Protein AF-A0A8T4ZPP5-F1 (afdb_monomer_lite)

Structure (mmCIF, N/CA/C/O backbone):
data_AF-A0A8T4ZPP5-F1
#
_entry.id   AF-A0A8T4ZPP5-F1
#
loop_
_atom_site.group_PDB
_atom_site.id
_atom_site.type_symbol
_atom_site.label_atom_id
_atom_site.label_alt_id
_atom_site.label_comp_id
_atom_site.label_asym_id
_atom_site.label_entity_id
_atom_site.label_seq_id
_atom_site.pdbx_PDB_ins_code
_atom_site.Cartn_x
_atom_site.Cartn_y
_atom_site.Cartn_z
_atom_site.occupancy
_atom_site.B_iso_or_equiv
_atom_site.auth_seq_id
_atom_site.auth_comp_id
_atom_site.auth_asym_id
_atom_site.auth_atom_id
_atom_site.pdbx_PDB_model_num
ATOM 1 N N . MET A 1 1 ? 1.463 12.285 -52.386 1.00 60.75 1 MET A N 1
ATOM 2 C CA . MET A 1 1 ? 2.230 11.199 -51.752 1.00 60.75 1 MET A CA 1
ATOM 3 C C . MET A 1 1 ? 2.130 9.980 -52.634 1.00 60.75 1 MET A C 1
ATOM 5 O O . MET A 1 1 ? 1.019 9.540 -52.922 1.00 60.75 1 MET A O 1
ATOM 9 N N . SER A 1 2 ? 3.273 9.521 -53.119 1.00 82.44 2 SER A N 1
ATOM 10 C CA . SER A 1 2 ? 3.405 8.300 -53.909 1.00 82.44 2 SER A CA 1
ATOM 11 C C . SER A 1 2 ? 3.177 7.072 -53.023 1.00 82.44 2 SER A C 1
ATOM 13 O O . SER A 1 2 ? 3.396 7.121 -51.813 1.00 82.44 2 SER A O 1
ATOM 15 N N . ASP A 1 3 ? 2.730 5.959 -53.600 1.00 86.12 3 ASP A N 1
ATOM 16 C CA . ASP A 1 3 ? 2.476 4.740 -52.819 1.00 86.12 3 ASP A CA 1
ATOM 17 C C . ASP A 1 3 ? 3.761 4.156 -52.202 1.00 86.12 3 ASP A C 1
ATOM 19 O O . ASP A 1 3 ? 3.705 3.499 -51.166 1.00 86.12 3 ASP A O 1
ATOM 23 N N . SER A 1 4 ? 4.926 4.505 -52.760 1.00 83.94 4 SER A N 1
ATOM 24 C CA . SER A 1 4 ? 6.247 4.210 -52.190 1.00 83.94 4 SER A CA 1
ATOM 25 C C . SER A 1 4 ? 6.485 4.921 -50.849 1.00 83.94 4 SER A C 1
ATOM 27 O O . SER A 1 4 ? 6.936 4.308 -49.886 1.00 83.94 4 SER A O 1
ATOM 29 N N . GLU A 1 5 ? 6.108 6.199 -50.734 1.00 85.38 5 GLU A N 1
ATOM 30 C CA . GLU A 1 5 ? 6.239 6.953 -49.477 1.00 85.38 5 GLU A CA 1
ATOM 31 C C . GLU A 1 5 ? 5.318 6.397 -48.383 1.00 85.38 5 GLU A C 1
ATOM 33 O O . GLU A 1 5 ? 5.709 6.335 -47.218 1.00 85.38 5 GLU A O 1
ATOM 38 N N . LYS A 1 6 ? 4.111 5.948 -48.756 1.00 86.81 6 LYS A N 1
ATOM 39 C CA . LYS A 1 6 ? 3.172 5.308 -47.822 1.00 86.81 6 LYS A CA 1
ATOM 40 C C . LYS A 1 6 ? 3.687 3.950 -47.344 1.00 86.81 6 LYS A C 1
ATOM 42 O O . LYS A 1 6 ? 3.596 3.671 -46.154 1.00 86.81 6 LYS A O 1
ATOM 47 N N . MET A 1 7 ? 4.241 3.138 -48.247 1.00 85.50 7 MET A N 1
ATOM 48 C CA . MET A 1 7 ? 4.887 1.865 -47.901 1.00 85.50 7 MET A CA 1
ATOM 49 C C . MET A 1 7 ? 6.039 2.076 -46.915 1.00 85.50 7 MET A C 1
ATOM 51 O O . MET A 1 7 ? 6.038 1.486 -45.840 1.00 85.50 7 MET A O 1
ATOM 55 N N . ASN A 1 8 ? 6.944 3.013 -47.208 1.00 88.00 8 ASN A N 1
ATOM 56 C CA . ASN A 1 8 ? 8.076 3.313 -46.328 1.00 88.00 8 ASN A CA 1
ATOM 57 C C . ASN A 1 8 ? 7.634 3.811 -44.940 1.00 88.00 8 ASN A C 1
ATOM 59 O O . ASN A 1 8 ? 8.246 3.465 -43.929 1.00 88.00 8 ASN A O 1
ATOM 63 N N . ALA A 1 9 ? 6.565 4.612 -44.868 1.00 91.50 9 ALA A N 1
ATOM 64 C CA . ALA A 1 9 ? 6.006 5.063 -43.595 1.00 91.50 9 ALA A CA 1
ATOM 65 C C . ALA A 1 9 ? 5.400 3.905 -42.782 1.00 91.50 9 ALA A C 1
ATOM 67 O O . ALA A 1 9 ? 5.569 3.859 -41.564 1.00 91.50 9 ALA A O 1
ATOM 68 N N . LEU A 1 10 ? 4.728 2.956 -43.441 1.00 92.75 10 LEU A N 1
ATOM 69 C CA . LEU A 1 10 ? 4.193 1.758 -42.790 1.00 92.75 10 LEU A CA 1
ATOM 70 C C . LEU A 1 10 ? 5.312 0.844 -42.281 1.00 92.75 10 LEU A C 1
ATOM 72 O O . LEU A 1 10 ? 5.244 0.406 -41.135 1.00 92.75 10 LEU A O 1
ATOM 76 N N . ASP A 1 11 ? 6.364 0.626 -43.069 1.00 94.44 11 ASP A N 1
ATOM 77 C CA . ASP A 1 11 ? 7.523 -0.175 -42.653 1.00 94.44 11 ASP A CA 1
ATOM 78 C C . ASP A 1 11 ? 8.238 0.438 -41.443 1.00 94.44 11 ASP A C 1
ATOM 80 O O . ASP A 1 11 ? 8.632 -0.272 -40.514 1.00 94.44 11 ASP A O 1
ATOM 84 N N . PHE A 1 12 ? 8.350 1.769 -41.403 1.00 94.69 12 PHE A N 1
ATOM 85 C CA . PHE A 1 12 ? 8.878 2.472 -40.237 1.00 94.69 12 PHE A CA 1
ATOM 86 C C . PHE A 1 12 ? 8.014 2.237 -38.991 1.00 94.69 12 PHE A C 1
ATOM 88 O O . PHE A 1 12 ? 8.539 1.870 -37.939 1.00 94.69 12 PHE A O 1
ATOM 95 N N . VAL A 1 13 ? 6.691 2.386 -39.106 1.00 95.00 13 VAL A N 1
ATOM 96 C CA . VAL A 1 13 ? 5.763 2.158 -37.985 1.00 95.00 13 VAL A CA 1
ATOM 97 C C . VAL A 1 13 ? 5.823 0.710 -37.500 1.00 95.00 13 VAL A C 1
ATOM 99 O O . VAL A 1 13 ? 5.891 0.474 -36.295 1.00 95.00 13 VAL A O 1
ATOM 102 N N . ILE A 1 14 ? 5.856 -0.263 -38.413 1.00 95.69 14 ILE A N 1
ATOM 103 C CA . ILE A 1 14 ? 5.965 -1.687 -38.071 1.00 95.69 14 ILE A CA 1
ATOM 104 C C . ILE A 1 14 ? 7.263 -1.964 -37.308 1.00 95.69 14 ILE A C 1
ATOM 106 O O . ILE A 1 14 ? 7.248 -2.706 -36.325 1.00 95.69 14 ILE A O 1
ATOM 110 N N . ASN A 1 15 ? 8.378 -1.359 -37.721 1.00 96.31 15 ASN A N 1
ATOM 111 C CA . ASN A 1 15 ? 9.658 -1.530 -37.037 1.00 96.31 15 ASN A CA 1
ATOM 112 C C . ASN A 1 15 ? 9.644 -0.935 -35.625 1.00 96.31 15 ASN A C 1
ATOM 114 O O . ASN A 1 15 ? 10.068 -1.611 -34.689 1.00 96.31 15 ASN A O 1
ATOM 118 N N . VAL A 1 16 ? 9.092 0.270 -35.451 1.00 96.94 16 VAL A N 1
ATOM 119 C CA . VAL A 1 16 ? 8.958 0.901 -34.125 1.00 96.94 16 VAL A CA 1
ATOM 120 C C . VAL A 1 16 ? 8.067 0.064 -33.206 1.00 96.94 16 VAL A C 1
ATOM 122 O O . VAL A 1 16 ? 8.430 -0.199 -32.062 1.00 96.94 16 VAL A O 1
ATOM 125 N N . LEU A 1 17 ? 6.920 -0.408 -33.705 1.00 97.06 17 LEU A N 1
ATOM 126 C CA . LEU A 1 17 ? 6.007 -1.240 -32.918 1.00 97.06 17 LEU A CA 1
ATOM 127 C C . LEU A 1 17 ? 6.647 -2.571 -32.513 1.00 97.06 17 LEU A C 1
ATOM 129 O O . LEU A 1 17 ? 6.523 -2.977 -31.360 1.00 97.06 17 LEU A O 1
ATOM 133 N N . ARG A 1 18 ? 7.392 -3.212 -33.420 1.00 95.62 18 ARG A N 1
ATOM 134 C CA . ARG A 1 18 ? 8.125 -4.452 -33.130 1.00 95.62 18 ARG A CA 1
ATOM 135 C C . ARG A 1 18 ? 9.222 -4.247 -32.084 1.00 95.62 18 ARG A C 1
ATOM 137 O O . ARG A 1 18 ? 9.498 -5.143 -31.291 1.00 95.62 18 ARG A O 1
ATOM 144 N N . GLU A 1 19 ? 9.885 -3.096 -32.088 1.00 97.06 19 GLU A N 1
ATOM 145 C CA . GLU A 1 19 ? 10.882 -2.765 -31.068 1.00 97.06 19 GLU A CA 1
ATOM 146 C C . GLU A 1 19 ? 10.233 -2.503 -29.704 1.00 97.06 19 GLU A C 1
ATOM 148 O O . GLU A 1 19 ? 10.730 -2.977 -28.683 1.00 97.06 19 GLU A O 1
ATOM 153 N N . HIS A 1 20 ? 9.080 -1.832 -29.677 1.00 97.00 20 HIS A N 1
ATOM 154 C CA . HIS A 1 20 ? 8.311 -1.644 -28.447 1.00 97.00 20 HIS A CA 1
ATOM 155 C C . HIS A 1 20 ? 7.809 -2.971 -27.865 1.00 97.00 20 HIS A C 1
ATOM 157 O O . HIS A 1 20 ? 7.926 -3.166 -26.659 1.00 97.00 20 HIS A O 1
ATOM 163 N N . GLU A 1 21 ? 7.309 -3.885 -28.700 1.00 96.50 21 GLU A N 1
ATOM 164 C CA . GLU A 1 21 ? 6.890 -5.233 -28.287 1.00 96.50 21 GLU A CA 1
ATOM 165 C C . GLU A 1 21 ? 8.036 -5.976 -27.588 1.00 96.50 21 GLU A C 1
ATOM 167 O O . GLU A 1 21 ? 7.900 -6.381 -26.437 1.00 96.50 21 GLU A O 1
ATOM 172 N N . LYS A 1 22 ? 9.221 -6.011 -28.211 1.00 96.12 22 LYS A N 1
ATOM 173 C CA . LYS A 1 22 ? 10.420 -6.617 -27.607 1.00 96.12 22 LYS A CA 1
ATOM 174 C C . LYS A 1 22 ? 10.811 -5.967 -26.283 1.00 96.12 22 LYS A C 1
ATOM 176 O O . LYS A 1 22 ? 11.206 -6.656 -25.346 1.00 96.12 22 LYS A O 1
ATOM 181 N N . ASN A 1 23 ? 10.743 -4.640 -26.202 1.00 96.12 23 ASN A N 1
ATOM 182 C CA . ASN A 1 23 ? 11.091 -3.924 -24.977 1.00 96.12 23 ASN A CA 1
ATOM 183 C C . ASN A 1 23 ? 10.109 -4.241 -23.844 1.00 96.12 23 ASN A C 1
ATOM 185 O O . ASN A 1 23 ? 10.535 -4.382 -22.697 1.00 96.12 23 ASN A O 1
ATOM 189 N N . LEU A 1 24 ? 8.819 -4.377 -24.155 1.00 96.75 24 LEU A N 1
ATOM 190 C CA . LEU A 1 24 ? 7.807 -4.789 -23.187 1.00 96.75 24 LEU A CA 1
ATOM 191 C C . LEU A 1 24 ? 8.036 -6.227 -22.719 1.00 96.75 24 LEU A C 1
ATOM 193 O O . LEU A 1 24 ? 8.030 -6.446 -21.511 1.00 96.75 24 LEU A O 1
ATOM 197 N N . ASP A 1 25 ? 8.338 -7.161 -23.622 1.00 95.50 25 ASP A N 1
ATOM 198 C CA . ASP A 1 25 ? 8.664 -8.547 -23.253 1.00 95.50 25 ASP A CA 1
ATOM 199 C C . ASP A 1 25 ? 9.855 -8.608 -22.287 1.00 95.50 25 ASP A C 1
ATOM 201 O O . ASP A 1 25 ? 9.797 -9.270 -21.252 1.00 95.50 25 ASP A O 1
ATOM 205 N N . ILE A 1 26 ? 10.916 -7.838 -22.560 1.00 96.56 26 ILE A N 1
ATOM 206 C CA . ILE A 1 26 ? 12.090 -7.755 -21.676 1.00 96.56 26 ILE A CA 1
ATOM 207 C C . ILE A 1 26 ? 11.712 -7.210 -20.292 1.00 96.56 26 ILE A C 1
ATOM 209 O O . ILE A 1 26 ? 12.224 -7.687 -19.277 1.00 96.56 26 ILE A O 1
ATOM 213 N N . LEU A 1 27 ? 10.860 -6.184 -20.230 1.00 94.06 27 LEU A N 1
ATOM 214 C CA . LEU A 1 27 ? 10.410 -5.616 -18.957 1.00 94.06 27 LEU A CA 1
ATOM 215 C C . LEU A 1 27 ? 9.538 -6.601 -18.176 1.00 94.06 27 LEU A C 1
ATOM 217 O O . LEU A 1 27 ? 9.706 -6.705 -16.962 1.00 94.06 27 LEU A O 1
ATOM 221 N N . ILE A 1 28 ? 8.658 -7.335 -18.860 1.00 96.50 28 ILE A N 1
ATOM 222 C CA . ILE A 1 28 ? 7.821 -8.376 -18.257 1.00 96.50 28 ILE A CA 1
ATOM 223 C C . ILE A 1 28 ? 8.707 -9.464 -17.652 1.00 96.50 28 ILE A C 1
ATOM 225 O O . ILE A 1 28 ? 8.579 -9.733 -16.461 1.00 96.50 28 ILE A O 1
ATOM 229 N N . SER A 1 29 ? 9.673 -10.003 -18.402 1.00 93.50 29 SER A N 1
ATOM 230 C CA . SER A 1 29 ? 10.573 -11.042 -17.878 1.00 93.50 29 SER A CA 1
ATOM 231 C C . SER A 1 29 ? 11.375 -10.575 -16.660 1.00 93.50 29 SER A C 1
ATOM 233 O O . SER A 1 29 ? 11.530 -11.324 -15.701 1.00 93.50 29 SER A O 1
ATOM 235 N N . LYS A 1 30 ? 11.844 -9.319 -16.646 1.00 94.31 30 LYS A N 1
ATOM 236 C CA . LYS A 1 30 ? 12.541 -8.748 -15.477 1.00 94.31 30 LYS A CA 1
ATOM 237 C C . LYS A 1 30 ? 11.629 -8.606 -14.261 1.00 94.31 30 LYS A C 1
ATOM 239 O O . LYS A 1 30 ? 12.077 -8.785 -13.133 1.00 94.31 30 LYS A O 1
ATOM 244 N N . LEU A 1 31 ? 10.365 -8.244 -14.470 1.00 88.69 31 LEU A N 1
ATOM 245 C CA . LEU A 1 31 ? 9.393 -8.168 -13.382 1.00 88.69 31 LEU A CA 1
ATOM 246 C C . LEU A 1 31 ? 9.064 -9.560 -12.842 1.00 88.69 31 LEU A C 1
ATOM 248 O O . LEU A 1 31 ? 9.017 -9.724 -11.628 1.00 88.69 31 LEU A O 1
ATOM 252 N N . GLU A 1 32 ? 8.890 -10.555 -13.713 1.00 90.94 32 GLU A N 1
ATOM 253 C CA . GLU A 1 32 ? 8.680 -11.952 -13.314 1.00 90.94 32 GLU A CA 1
ATOM 254 C C . GLU A 1 32 ? 9.860 -12.495 -12.497 1.00 90.94 32 GLU A C 1
ATOM 256 O O . GLU A 1 32 ? 9.645 -13.129 -11.464 1.00 90.94 32 GLU A O 1
ATOM 261 N N . GLU A 1 33 ? 11.096 -12.180 -12.897 1.00 91.75 33 GLU A N 1
ATOM 262 C CA . GLU A 1 33 ? 12.315 -12.524 -12.154 1.00 91.75 33 GLU A CA 1
ATOM 263 C C . GLU A 1 33 ? 12.293 -11.922 -10.740 1.00 91.75 33 GLU A C 1
ATOM 265 O O . GLU A 1 33 ? 12.361 -12.661 -9.757 1.00 91.75 33 GLU A O 1
ATOM 270 N N . ILE A 1 34 ? 12.061 -10.611 -10.609 1.00 87.44 34 ILE A N 1
ATOM 271 C CA . ILE A 1 34 ? 11.981 -9.936 -9.300 1.00 87.44 34 ILE A CA 1
ATOM 272 C C . ILE A 1 34 ? 10.844 -10.511 -8.439 1.00 87.44 34 ILE A C 1
ATOM 274 O O . ILE A 1 34 ? 11.013 -10.732 -7.238 1.00 87.44 34 ILE A O 1
ATOM 278 N N . VAL A 1 35 ? 9.679 -10.775 -9.037 1.00 86.31 35 VAL A N 1
ATOM 279 C CA . VAL A 1 35 ? 8.535 -11.376 -8.335 1.00 86.31 35 VAL A CA 1
ATOM 280 C C . VAL A 1 35 ? 8.858 -12.792 -7.857 1.00 86.31 35 VAL A C 1
ATOM 282 O O . VAL A 1 35 ? 8.391 -13.183 -6.790 1.00 86.31 35 VAL A O 1
ATOM 285 N N . SER A 1 36 ? 9.680 -13.546 -8.587 1.00 82.94 36 SER A N 1
ATOM 286 C CA . SER A 1 36 ? 10.114 -14.887 -8.179 1.00 82.94 36 SER A CA 1
ATOM 287 C C . SER A 1 36 ? 11.132 -14.881 -7.029 1.00 82.94 36 SER A C 1
ATOM 289 O O . SER A 1 36 ? 11.159 -15.823 -6.235 1.00 82.94 36 SER A O 1
ATOM 291 N N . GLU A 1 37 ? 11.915 -13.807 -6.886 1.00 83.62 37 GLU A N 1
ATOM 292 C CA . GLU A 1 37 ? 12.903 -13.640 -5.810 1.00 83.62 37 GLU A CA 1
ATOM 293 C C . GLU A 1 37 ? 12.284 -13.132 -4.495 1.00 83.62 37 GLU A C 1
ATOM 295 O O . GLU A 1 37 ? 12.747 -13.483 -3.404 1.00 83.62 37 GLU A O 1
ATOM 300 N N . LEU A 1 38 ? 11.194 -12.357 -4.567 1.00 75.62 38 LEU A N 1
ATOM 301 C CA . LEU A 1 38 ? 10.493 -11.808 -3.395 1.00 75.62 38 LEU A CA 1
ATOM 302 C C . LEU A 1 38 ? 10.086 -12.865 -2.339 1.00 75.62 38 LEU A C 1
ATOM 304 O O . LEU A 1 38 ? 10.337 -12.635 -1.153 1.00 75.62 38 LEU A O 1
ATOM 308 N N . PRO A 1 39 ? 9.506 -14.030 -2.697 1.00 74.81 39 PRO A N 1
ATOM 309 C CA . PRO A 1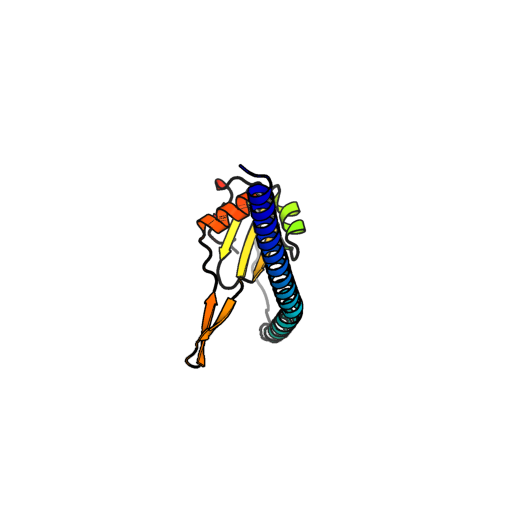 39 ? 9.140 -15.070 -1.735 1.00 74.81 39 PRO A CA 1
ATOM 310 C C . PRO A 1 39 ? 10.316 -15.607 -0.914 1.00 74.81 39 PRO A C 1
ATOM 312 O O . PRO A 1 39 ? 10.120 -16.002 0.236 1.00 74.81 39 PRO A O 1
ATOM 315 N N . VAL A 1 40 ? 11.525 -15.636 -1.484 1.00 72.00 40 VAL A N 1
ATOM 316 C CA . VAL A 1 40 ? 12.731 -16.113 -0.790 1.00 72.00 40 VAL A CA 1
ATOM 317 C C . VAL A 1 40 ? 13.152 -15.096 0.267 1.00 72.00 40 VAL A C 1
ATOM 319 O O . VAL A 1 40 ? 13.308 -15.454 1.434 1.00 72.00 40 VAL A O 1
ATOM 322 N N . ALA A 1 41 ? 13.203 -13.815 -0.104 1.00 67.00 41 ALA A N 1
ATOM 323 C CA . ALA A 1 41 ? 13.521 -12.730 0.822 1.00 67.00 41 ALA A CA 1
ATOM 324 C C . ALA A 1 41 ? 12.491 -12.602 1.965 1.00 67.00 41 ALA A C 1
ATOM 326 O O . ALA A 1 41 ? 12.856 -12.355 3.114 1.00 67.00 41 ALA A O 1
ATOM 327 N N . ILE A 1 42 ? 11.199 -12.820 1.684 1.00 70.31 42 ILE A N 1
ATOM 328 C CA . ILE A 1 42 ? 10.138 -12.800 2.708 1.00 70.31 42 ILE A CA 1
ATOM 329 C C . ILE A 1 42 ? 10.331 -13.927 3.739 1.00 70.31 42 ILE A C 1
ATOM 331 O O . ILE A 1 42 ? 10.143 -13.696 4.937 1.00 70.31 42 ILE A O 1
ATOM 335 N N . ARG A 1 43 ? 10.734 -15.132 3.305 1.00 66.38 43 ARG A N 1
ATOM 336 C CA . ARG A 1 43 ? 10.992 -16.267 4.211 1.00 66.38 43 ARG A CA 1
ATOM 337 C C . ARG A 1 43 ? 12.145 -15.975 5.167 1.00 66.38 43 ARG A C 1
ATOM 339 O O . ARG A 1 43 ? 11.973 -16.138 6.374 1.00 66.38 43 ARG A O 1
ATOM 346 N N . GLU A 1 44 ? 13.253 -15.446 4.660 1.00 67.31 44 GLU A N 1
ATOM 347 C CA . GLU A 1 44 ? 14.413 -15.080 5.486 1.00 67.31 44 GLU A CA 1
ATOM 348 C C . GLU A 1 44 ? 14.060 -14.036 6.563 1.00 67.31 44 GLU A C 1
ATOM 350 O O . GLU A 1 44 ? 14.490 -14.144 7.713 1.00 67.31 44 GLU A O 1
ATOM 355 N N . ILE A 1 45 ? 13.204 -13.060 6.237 1.00 64.94 45 ILE A N 1
ATOM 356 C CA . ILE A 1 45 ? 12.732 -12.046 7.197 1.00 64.94 45 ILE A CA 1
ATOM 357 C C . ILE A 1 45 ? 11.804 -12.665 8.258 1.00 64.94 45 ILE A C 1
ATOM 359 O O . ILE A 1 45 ? 11.856 -12.279 9.431 1.00 64.94 45 ILE A O 1
ATOM 363 N N . SER A 1 46 ? 10.962 -13.634 7.879 1.00 62.22 46 SER A N 1
ATOM 364 C CA . SER A 1 46 ? 10.044 -14.303 8.812 1.00 62.22 46 SER A CA 1
ATOM 365 C C . SER A 1 46 ? 10.774 -15.126 9.883 1.00 62.22 46 SER A C 1
ATOM 367 O O . SER A 1 46 ? 10.403 -15.061 11.056 1.00 62.22 46 SER A O 1
ATOM 369 N N . GLU A 1 47 ? 11.872 -15.793 9.522 1.00 64.44 47 GLU A N 1
ATOM 370 C CA . GLU A 1 47 ? 12.684 -16.604 10.443 1.00 64.44 47 GLU A CA 1
ATOM 371 C C . GLU A 1 47 ? 13.460 -15.750 11.466 1.00 64.44 47 GLU A C 1
ATOM 373 O O . GLU A 1 47 ? 13.680 -16.167 12.606 1.00 64.44 47 GLU A O 1
ATOM 378 N N . ILE A 1 48 ? 13.834 -14.516 11.107 1.00 61.03 48 ILE A N 1
ATOM 379 C CA . ILE A 1 48 ? 14.470 -13.557 12.031 1.00 61.03 48 ILE A CA 1
ATOM 380 C C . ILE A 1 48 ? 13.467 -13.058 13.090 1.00 61.03 48 ILE A C 1
ATOM 382 O O . ILE A 1 48 ? 13.835 -12.812 14.245 1.00 61.03 48 ILE A O 1
ATOM 386 N N . ARG A 1 49 ? 12.182 -12.945 12.729 1.00 57.19 49 ARG A N 1
ATOM 387 C CA . ARG A 1 49 ? 11.114 -12.425 13.601 1.00 57.19 49 ARG A CA 1
ATOM 388 C C . ARG A 1 49 ? 10.699 -13.396 14.714 1.00 57.19 49 ARG A C 1
ATOM 390 O O . ARG A 1 49 ? 10.176 -12.947 15.733 1.00 57.19 49 ARG A O 1
ATOM 397 N N . GLU A 1 50 ? 10.933 -14.700 14.565 1.00 55.19 50 GLU A N 1
ATOM 398 C CA . GLU A 1 50 ? 10.650 -15.673 15.635 1.00 55.19 50 GLU A CA 1
ATOM 399 C C . GLU A 1 50 ? 11.726 -15.686 16.728 1.00 55.19 50 GLU A C 1
ATOM 401 O O . GLU A 1 50 ? 11.399 -15.822 17.906 1.00 55.19 50 GLU A O 1
ATOM 406 N N . LYS A 1 51 ? 12.993 -15.421 16.382 1.00 56.16 51 LYS A N 1
ATOM 407 C CA . LYS A 1 51 ? 14.115 -15.413 17.344 1.00 56.16 51 LYS A CA 1
ATOM 408 C C . LYS A 1 51 ? 14.102 -14.240 18.333 1.00 56.16 51 LYS A C 1
ATOM 410 O O . LYS A 1 51 ? 14.851 -14.256 19.300 1.00 56.16 51 LYS A O 1
ATOM 415 N N . SER A 1 52 ? 13.264 -13.227 18.112 1.00 52.69 52 SER A N 1
ATOM 416 C CA . SER A 1 52 ? 13.181 -12.013 18.943 1.00 52.69 52 SER A CA 1
ATOM 417 C C . SER A 1 52 ? 12.004 -12.006 19.938 1.00 52.69 52 SER A C 1
ATOM 419 O O . SER A 1 52 ? 11.775 -10.997 20.599 1.00 52.69 52 SER A O 1
ATOM 421 N N . LYS A 1 53 ? 11.261 -13.117 20.085 1.00 49.78 53 LYS A N 1
ATOM 422 C CA . LYS A 1 53 ? 10.101 -13.226 21.000 1.00 49.78 53 LYS A CA 1
ATOM 423 C C . LYS A 1 53 ? 10.365 -13.924 22.347 1.00 49.78 53 LYS A C 1
ATOM 425 O O . LYS A 1 53 ? 9.439 -14.000 23.150 1.00 49.78 53 LYS A O 1
ATOM 430 N N . GLU A 1 54 ? 11.570 -14.424 22.628 1.00 45.56 54 GLU A N 1
ATOM 431 C CA . GLU A 1 54 ? 11.815 -15.258 23.824 1.00 45.56 54 GLU A CA 1
ATOM 432 C C . GLU A 1 54 ? 12.216 -14.516 25.120 1.00 45.56 54 GLU A C 1
ATOM 434 O O . GLU A 1 54 ? 12.277 -15.161 26.164 1.00 45.56 54 GLU A O 1
ATOM 439 N N . GLU A 1 55 ? 12.399 -13.188 25.136 1.00 43.22 55 GLU A N 1
ATOM 440 C CA . GLU A 1 55 ? 12.872 -12.475 26.348 1.00 43.22 55 GLU A CA 1
ATOM 441 C C . GLU A 1 55 ? 11.806 -11.778 27.219 1.00 43.22 55 GLU A C 1
ATOM 443 O O . GLU A 1 55 ? 12.158 -11.182 28.233 1.00 43.22 55 GLU A O 1
ATOM 448 N N . GLU A 1 56 ? 10.502 -11.901 26.946 1.00 42.50 56 GLU A N 1
ATOM 449 C CA . GLU A 1 56 ? 9.473 -11.336 27.842 1.00 42.50 56 GLU A CA 1
ATOM 450 C C . GLU A 1 56 ? 8.554 -12.421 28.423 1.00 42.50 56 GLU A C 1
ATOM 452 O O . GLU A 1 56 ? 7.395 -12.589 28.040 1.00 42.50 56 GLU A O 1
ATOM 457 N N . LYS A 1 57 ? 9.083 -13.198 29.381 1.00 36.62 57 LYS A N 1
ATOM 458 C CA . LYS A 1 57 ? 8.290 -14.146 30.178 1.00 36.62 57 LYS A CA 1
ATOM 459 C C . LYS A 1 57 ? 8.502 -13.978 31.692 1.00 36.62 57 LYS A C 1
ATOM 461 O O . LYS A 1 57 ? 9.384 -14.600 32.271 1.00 36.62 57 LYS A O 1
ATOM 466 N N . ALA A 1 58 ? 7.529 -13.268 32.290 1.00 43.00 58 ALA A N 1
ATOM 467 C CA . ALA A 1 58 ? 6.964 -13.398 33.655 1.00 43.00 58 ALA A CA 1
ATOM 468 C C . ALA A 1 58 ? 7.755 -12.802 34.856 1.00 43.00 58 ALA A C 1
ATOM 470 O O . ALA A 1 58 ? 8.946 -12.552 34.703 1.00 43.00 58 ALA A O 1
ATOM 471 N N . PRO A 1 59 ? 7.166 -12.631 36.080 1.00 45.06 59 PRO A N 1
ATOM 472 C CA . PRO A 1 59 ? 5.766 -12.819 36.538 1.00 45.06 59 PRO A CA 1
ATOM 473 C C . PRO A 1 59 ? 5.176 -11.684 37.444 1.00 45.06 59 PRO A C 1
ATOM 475 O O . PRO A 1 59 ? 5.890 -10.851 37.992 1.00 45.06 59 PRO A O 1
ATOM 478 N N . ALA A 1 60 ? 3.854 -11.713 37.681 1.00 43.50 60 ALA A N 1
ATOM 479 C CA . ALA A 1 60 ? 3.169 -11.038 38.809 1.00 43.50 60 ALA A CA 1
ATOM 480 C C . ALA A 1 60 ? 3.135 -11.939 40.072 1.00 43.50 60 ALA A C 1
ATOM 482 O O . ALA A 1 60 ? 3.214 -13.161 39.917 1.00 43.50 60 ALA A O 1
ATOM 483 N N . PRO A 1 61 ? 3.007 -11.390 41.308 1.00 45.25 61 PRO A N 1
ATOM 484 C CA . PRO A 1 61 ? 1.735 -11.518 42.072 1.00 45.25 61 PRO A CA 1
ATOM 485 C C . PRO A 1 61 ? 1.417 -10.316 43.025 1.00 45.25 61 PRO A C 1
ATOM 487 O O . PRO A 1 61 ? 2.310 -9.792 43.676 1.00 45.25 61 PRO A O 1
ATOM 490 N N . ALA A 1 62 ? 0.192 -9.753 43.038 1.00 44.66 62 ALA A N 1
ATOM 491 C CA . ALA A 1 62 ? -0.977 -10.026 43.924 1.00 44.66 62 ALA A CA 1
ATOM 492 C C . ALA A 1 62 ? -1.109 -9.029 45.138 1.00 44.66 62 ALA A C 1
ATOM 494 O O . ALA A 1 62 ? -0.269 -8.145 45.254 1.00 44.66 62 ALA A O 1
ATOM 495 N N . PRO A 1 63 ? -2.180 -9.036 45.976 1.00 59.25 63 PRO A N 1
ATOM 496 C CA . PRO A 1 63 ? -3.328 -8.106 45.884 1.00 59.25 63 PRO A CA 1
ATOM 497 C C . PRO A 1 63 ? -3.689 -7.359 47.200 1.00 59.25 63 PRO A C 1
ATOM 499 O O . PRO A 1 63 ? -3.366 -7.844 48.276 1.00 59.25 63 PRO A O 1
ATOM 502 N N . ALA A 1 64 ? -4.430 -6.237 47.133 1.00 35.72 64 ALA A N 1
ATOM 503 C CA . ALA A 1 64 ? -5.413 -5.775 48.144 1.00 35.72 64 ALA A CA 1
ATOM 504 C C . ALA A 1 64 ? -5.886 -4.332 47.867 1.00 35.72 64 ALA A C 1
ATOM 506 O O . ALA A 1 64 ? -5.079 -3.412 47.916 1.00 35.72 64 ALA A O 1
ATOM 507 N N . ALA A 1 65 ? -7.190 -4.127 47.665 1.00 32.72 65 ALA A N 1
ATOM 508 C CA . ALA A 1 65 ? -7.986 -3.137 48.401 1.00 32.72 65 ALA A CA 1
ATOM 509 C C . ALA A 1 65 ? -9.443 -3.159 47.920 1.00 32.72 65 ALA A C 1
ATOM 511 O O . ALA A 1 65 ? -9.754 -3.282 46.741 1.00 32.72 65 ALA A O 1
ATOM 512 N N . MET A 1 66 ? -10.310 -3.071 48.912 1.00 41.41 66 MET A N 1
ATOM 513 C CA . MET A 1 66 ? -11.753 -3.208 48.919 1.00 41.41 66 MET A CA 1
ATOM 514 C C . MET A 1 66 ? -12.378 -1.796 48.936 1.00 41.41 66 MET A C 1
ATOM 516 O O . MET A 1 66 ? -11.774 -0.888 49.504 1.00 41.41 66 MET A O 1
ATOM 520 N N . ILE A 1 67 ? -13.625 -1.691 48.446 1.00 38.19 67 ILE A N 1
ATOM 521 C CA . ILE A 1 67 ? -14.731 -0.805 48.895 1.00 38.19 67 ILE A CA 1
ATOM 522 C C . ILE A 1 67 ? -15.300 0.231 47.880 1.00 38.19 67 ILE A C 1
ATOM 524 O O . ILE A 1 67 ? -14.629 1.163 47.452 1.00 38.19 67 ILE A O 1
ATOM 528 N N . CYS A 1 68 ? -16.629 0.086 47.709 1.00 32.88 68 CYS A N 1
ATOM 529 C CA . CYS A 1 68 ? -17.727 1.028 47.407 1.00 32.88 68 CYS A CA 1
ATOM 530 C C . CYS A 1 68 ? -18.179 1.330 45.965 1.00 32.88 68 CYS A C 1
ATOM 532 O O . CYS A 1 68 ? -17.540 2.037 45.196 1.00 32.88 68 CYS A O 1
ATOM 534 N N . GLU A 1 69 ? -19.415 0.886 45.703 1.00 41.91 69 GLU A N 1
ATOM 535 C CA . GLU A 1 69 ? -20.288 1.205 44.576 1.00 41.91 69 GLU A CA 1
ATOM 536 C C . GLU A 1 69 ? -20.774 2.664 44.606 1.00 41.91 69 GLU A C 1
ATOM 538 O O . GLU A 1 69 ? -21.196 3.174 45.645 1.00 41.91 69 GLU A O 1
ATOM 543 N N . SER A 1 70 ? -20.860 3.305 43.436 1.00 40.47 70 SER A N 1
ATOM 544 C CA . SER A 1 70 ? -22.051 4.084 43.063 1.00 40.47 70 SER A CA 1
ATOM 545 C C . SER A 1 70 ? -22.079 4.445 41.568 1.00 40.47 70 SER A C 1
ATOM 547 O O . SER A 1 70 ? -21.207 5.125 41.050 1.00 40.47 70 SER A O 1
ATOM 549 N N . LYS A 1 71 ? -23.178 4.034 40.917 1.00 36.69 71 LYS A N 1
ATOM 550 C CA . LYS A 1 71 ? -23.800 4.600 39.701 1.00 36.69 71 LYS A CA 1
ATOM 551 C C . LYS A 1 71 ? -22.950 4.694 38.421 1.00 36.69 71 LYS A C 1
ATOM 553 O O . LYS A 1 71 ? -22.336 5.708 38.122 1.00 36.69 71 LYS A O 1
ATOM 558 N N . GLY A 1 72 ? -23.170 3.705 37.549 1.00 40.38 72 GLY A N 1
ATOM 559 C CA . GLY A 1 72 ? -23.118 3.894 36.097 1.00 40.38 72 GLY A CA 1
ATOM 560 C C . GLY A 1 72 ? -21.726 3.863 35.478 1.00 40.38 72 GLY A C 1
ATOM 561 O O . GLY A 1 72 ? -21.438 4.676 34.603 1.00 40.38 72 GLY A O 1
ATOM 562 N N . GLU A 1 73 ? -20.876 2.921 35.883 1.00 39.31 73 GLU A N 1
ATOM 563 C CA . GLU A 1 73 ? -19.630 2.646 35.171 1.00 39.31 73 GLU A CA 1
ATOM 564 C C . GLU A 1 73 ? -19.949 2.103 33.776 1.00 39.31 73 GLU A C 1
ATOM 566 O O . GLU A 1 73 ? -20.313 0.940 33.581 1.00 39.31 73 GLU A O 1
ATOM 571 N N . ARG A 1 74 ? -19.794 2.961 32.763 1.00 50.84 74 ARG A N 1
ATOM 572 C CA . ARG A 1 74 ? -19.496 2.485 31.417 1.00 50.84 74 ARG A CA 1
ATOM 573 C C . ARG A 1 74 ? -18.161 1.762 31.529 1.00 50.84 74 ARG A C 1
ATOM 575 O O . ARG A 1 74 ? -17.120 2.405 31.471 1.00 50.84 74 ARG A O 1
ATOM 582 N N . ILE A 1 75 ? -18.193 0.444 31.706 1.00 47.19 75 ILE A N 1
ATOM 583 C CA . ILE A 1 75 ? -17.027 -0.403 31.470 1.00 47.19 75 ILE A CA 1
ATOM 584 C C . ILE A 1 75 ? -16.696 -0.194 29.991 1.00 47.19 75 ILE A C 1
ATOM 586 O O . ILE A 1 75 ? -17.301 -0.816 29.114 1.00 47.19 75 ILE A O 1
ATOM 590 N N . SER A 1 76 ? -15.815 0.760 29.690 1.00 58.75 76 SER A N 1
ATOM 591 C CA . SER A 1 76 ? -15.265 0.931 28.355 1.00 58.75 76 SER A CA 1
ATOM 592 C C . SER A 1 76 ? -14.436 -0.316 28.104 1.00 58.75 76 SER A C 1
ATOM 594 O O . SER A 1 76 ? -13.294 -0.413 28.550 1.00 58.75 76 SER A O 1
ATOM 596 N N . LYS A 1 77 ? -15.061 -1.329 27.491 1.00 72.12 77 LYS A N 1
ATOM 597 C CA . LYS A 1 77 ? -14.371 -2.543 27.056 1.00 72.12 77 LYS A CA 1
ATOM 598 C C . LYS A 1 77 ? -13.110 -2.108 2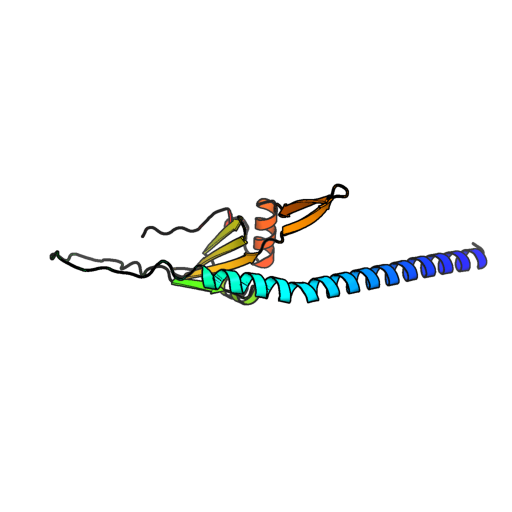6.321 1.00 72.12 77 LYS A C 1
ATOM 600 O O . LYS A 1 77 ? -13.196 -1.257 25.442 1.00 72.12 77 LYS A O 1
ATOM 605 N N . ALA A 1 78 ? -11.971 -2.694 26.679 1.00 80.25 78 ALA A N 1
ATOM 606 C CA . ALA A 1 78 ? -10.720 -2.425 25.987 1.00 80.25 78 ALA A CA 1
ATOM 607 C C . ALA A 1 78 ? -10.911 -2.604 24.467 1.00 80.25 78 ALA A C 1
ATOM 609 O O . ALA A 1 78 ? -11.677 -3.486 24.050 1.00 80.25 78 ALA A O 1
ATOM 610 N N . PRO A 1 79 ? -10.267 -1.769 23.640 1.00 83.75 79 PRO A N 1
ATOM 611 C CA . PRO A 1 79 ? -10.415 -1.861 22.200 1.00 83.75 79 PRO A CA 1
ATOM 612 C C . PRO A 1 79 ? -9.900 -3.211 21.696 1.00 83.75 79 PRO A C 1
ATOM 614 O O . PRO A 1 79 ? -8.826 -3.676 22.084 1.00 83.75 79 PRO A O 1
ATOM 617 N N . VAL A 1 80 ? -10.676 -3.844 20.820 1.00 89.88 80 VAL A N 1
ATOM 618 C CA . VAL A 1 80 ? -10.297 -5.103 20.174 1.00 89.88 80 VAL A CA 1
ATOM 619 C C . VAL A 1 80 ? -9.450 -4.776 18.956 1.00 89.88 80 VAL A C 1
ATOM 621 O O . VAL A 1 80 ? -9.870 -4.013 18.091 1.00 89.88 80 VAL A O 1
ATOM 624 N N . LYS A 1 81 ? -8.258 -5.361 18.872 1.00 92.69 81 LYS A N 1
ATOM 625 C CA . LYS A 1 81 ? -7.342 -5.163 17.752 1.00 92.69 81 LYS A CA 1
ATOM 626 C C . LYS A 1 81 ? -7.383 -6.362 16.808 1.00 92.69 81 LYS A C 1
ATOM 628 O O . LYS A 1 81 ? -7.140 -7.484 17.242 1.00 92.69 81 LYS A O 1
ATOM 633 N N . ILE A 1 82 ? -7.644 -6.109 15.531 1.00 93.94 82 ILE A N 1
ATOM 634 C CA . ILE A 1 82 ? -7.653 -7.100 14.452 1.00 93.94 82 ILE A CA 1
ATOM 635 C C . ILE A 1 82 ? -6.546 -6.727 13.469 1.00 93.94 82 ILE A C 1
ATOM 637 O O . ILE A 1 82 ? -6.472 -5.584 13.024 1.00 93.94 82 ILE A O 1
ATOM 641 N N . ILE A 1 83 ? -5.665 -7.675 13.160 1.00 94.94 83 ILE A N 1
ATOM 642 C CA . ILE A 1 83 ? -4.606 -7.493 12.164 1.00 94.94 83 ILE A CA 1
ATOM 643 C C . ILE A 1 83 ? -5.082 -8.160 10.879 1.00 94.94 83 ILE A C 1
ATOM 645 O O . ILE A 1 83 ? -5.441 -9.335 10.900 1.00 94.94 83 ILE A O 1
ATOM 649 N N . CYS A 1 84 ? -5.126 -7.390 9.799 1.00 94.62 84 CYS A N 1
ATOM 650 C CA . CYS A 1 84 ? -5.481 -7.865 8.471 1.00 94.62 84 CYS A CA 1
ATOM 651 C C . CYS A 1 84 ? -4.187 -8.119 7.699 1.00 94.62 84 CYS A C 1
ATOM 653 O O . CYS A 1 84 ? -3.415 -7.183 7.488 1.00 94.62 84 CYS A O 1
ATOM 655 N N . ASP A 1 85 ? -3.963 -9.367 7.295 1.00 92.25 85 ASP A N 1
ATOM 656 C CA . ASP A 1 85 ? -2.810 -9.733 6.465 1.00 92.25 85 ASP A CA 1
ATOM 657 C C . ASP A 1 85 ? -3.081 -9.461 4.973 1.00 92.25 85 ASP A C 1
ATOM 659 O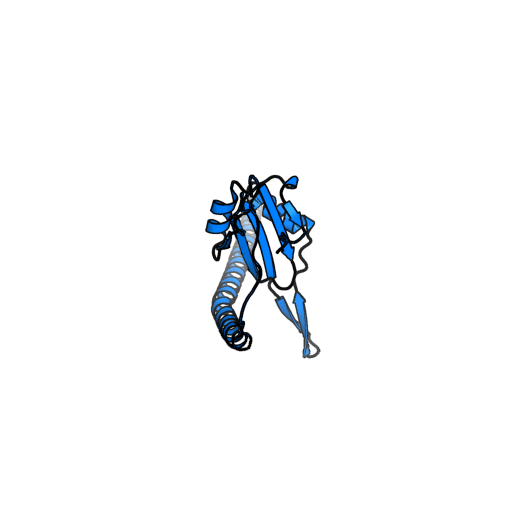 O . ASP A 1 85 ? -2.151 -9.208 4.214 1.00 92.25 85 ASP A O 1
ATOM 663 N N . ASP A 1 86 ? -4.355 -9.461 4.562 1.00 94.31 86 ASP A N 1
ATOM 664 C CA . ASP A 1 86 ? -4.796 -9.133 3.206 1.00 94.31 86 ASP A CA 1
ATOM 665 C C . ASP A 1 86 ? -5.358 -7.702 3.115 1.00 94.31 86 ASP A C 1
ATOM 667 O O . ASP A 1 86 ? -6.131 -7.243 3.968 1.00 94.31 86 ASP A O 1
ATOM 671 N N . TRP A 1 87 ? -4.983 -6.986 2.049 1.00 94.19 87 TRP A N 1
ATOM 672 C CA . TRP A 1 87 ? -5.455 -5.620 1.798 1.00 94.19 87 TRP A CA 1
ATOM 673 C C . TRP A 1 87 ? -6.953 -5.574 1.475 1.00 94.19 87 TRP A C 1
ATOM 675 O O . TRP A 1 87 ? -7.638 -4.629 1.864 1.00 94.19 87 TRP A O 1
ATOM 685 N N . GLY A 1 88 ? -7.483 -6.576 0.771 1.00 94.88 88 GLY A N 1
ATOM 686 C CA . GLY A 1 88 ? -8.906 -6.695 0.455 1.00 94.88 88 GLY A CA 1
ATOM 687 C C . GLY A 1 88 ? -9.770 -6.855 1.706 1.00 94.88 88 GLY A C 1
ATOM 688 O O . GLY A 1 88 ? -10.753 -6.126 1.862 1.00 94.88 88 GLY A O 1
ATOM 689 N N . ASP A 1 89 ? -9.358 -7.717 2.634 1.00 94.94 89 ASP A N 1
ATOM 690 C CA . ASP A 1 89 ? -10.028 -7.898 3.929 1.00 94.94 89 ASP A CA 1
ATOM 691 C C . ASP A 1 89 ? -10.022 -6.607 4.755 1.00 94.94 89 ASP A C 1
ATOM 693 O O . ASP A 1 89 ? -11.047 -6.206 5.319 1.00 94.94 89 ASP A O 1
ATOM 697 N N . PHE A 1 90 ? -8.882 -5.904 4.785 1.00 96.31 90 PHE A N 1
ATOM 698 C CA . PHE A 1 90 ? -8.793 -4.595 5.429 1.00 96.31 90 PHE A CA 1
ATOM 699 C C . PHE A 1 90 ? -9.749 -3.585 4.780 1.00 96.31 90 PHE A C 1
ATOM 701 O O . PHE A 1 90 ? -10.486 -2.890 5.484 1.00 96.31 90 PHE A O 1
ATOM 708 N N . LYS A 1 91 ? -9.787 -3.522 3.441 1.00 95.31 91 LYS A N 1
ATOM 709 C CA . LYS A 1 91 ? -10.702 -2.644 2.692 1.00 95.31 91 LYS A CA 1
ATOM 710 C C . LYS A 1 91 ? -12.162 -2.899 3.050 1.00 95.31 91 LYS A C 1
ATOM 712 O O . LYS A 1 91 ? -12.907 -1.945 3.286 1.00 95.31 91 LYS A O 1
ATOM 717 N N . GLU A 1 92 ? -12.563 -4.164 3.122 1.00 93.50 92 GLU A N 1
ATOM 718 C CA . GLU A 1 92 ? -13.929 -4.549 3.473 1.00 93.50 92 GLU A CA 1
ATOM 719 C C . GLU A 1 92 ? -14.289 -4.124 4.897 1.00 93.50 92 GLU A C 1
ATOM 721 O O . GLU A 1 92 ? -15.326 -3.489 5.124 1.00 93.50 92 GLU A O 1
ATOM 726 N N . ALA A 1 93 ? -13.401 -4.415 5.848 1.00 90.81 93 ALA A N 1
ATOM 727 C CA . ALA A 1 93 ? -13.584 -4.070 7.249 1.00 90.81 93 ALA A CA 1
ATOM 728 C C . ALA A 1 93 ? -13.702 -2.553 7.462 1.00 90.81 93 ALA A C 1
ATOM 730 O O . ALA A 1 93 ? -14.514 -2.091 8.260 1.00 90.81 93 ALA A O 1
ATOM 731 N N . CYS A 1 94 ? -12.952 -1.754 6.701 1.00 89.19 94 CYS A N 1
ATOM 732 C CA . CYS A 1 94 ? -12.847 -0.313 6.924 1.00 89.19 94 CYS A CA 1
ATOM 733 C C . CYS A 1 94 ? -13.941 0.531 6.256 1.00 89.19 94 CYS A C 1
ATOM 735 O O . CYS A 1 94 ? -13.952 1.751 6.434 1.00 89.19 94 CYS A O 1
ATOM 737 N N . ARG A 1 95 ? -14.906 -0.066 5.540 1.00 88.38 95 ARG A N 1
ATOM 738 C CA . ARG A 1 95 ? -15.993 0.682 4.865 1.00 88.38 95 ARG A CA 1
ATOM 739 C C . ARG A 1 95 ? -16.772 1.618 5.793 1.00 88.38 95 ARG A C 1
ATOM 741 O O . ARG A 1 95 ? -17.318 2.626 5.351 1.00 88.38 95 ARG A O 1
ATOM 748 N N . ARG A 1 96 ? -16.860 1.272 7.080 1.00 88.44 96 ARG A N 1
ATOM 749 C CA . ARG A 1 96 ? -17.586 2.042 8.106 1.00 88.44 96 ARG A CA 1
ATOM 750 C C . ARG A 1 96 ? -16.648 2.683 9.126 1.00 88.44 96 ARG A C 1
ATOM 752 O O . ARG A 1 96 ? -17.108 3.079 10.194 1.00 88.44 96 ARG A O 1
ATOM 759 N N . ALA A 1 97 ? -15.361 2.787 8.801 1.00 91.88 97 ALA A N 1
ATOM 760 C CA . ALA A 1 97 ? -14.389 3.421 9.670 1.00 91.88 97 ALA A CA 1
ATOM 761 C C . ALA A 1 97 ? -14.749 4.896 9.915 1.00 91.88 97 ALA A C 1
ATOM 763 O O . ALA A 1 97 ? -15.140 5.659 9.014 1.00 91.88 97 ALA A O 1
ATOM 764 N N . GLU A 1 98 ? -14.621 5.291 11.174 1.00 93.31 98 GLU A N 1
ATOM 765 C CA . GLU A 1 98 ? -14.824 6.661 11.628 1.00 93.31 98 GLU A CA 1
ATOM 766 C C . GLU A 1 98 ? -13.609 7.505 11.254 1.00 93.31 98 GLU A C 1
ATOM 768 O O . GLU A 1 98 ? -13.745 8.553 10.620 1.00 93.31 98 GLU A O 1
ATOM 773 N N . ILE A 1 99 ? -12.426 6.993 11.598 1.00 94.50 99 ILE A N 1
ATOM 774 C CA . ILE A 1 99 ? -11.124 7.612 11.369 1.00 94.50 99 ILE A CA 1
ATOM 775 C C . ILE A 1 99 ? -10.149 6.539 10.901 1.00 94.50 99 ILE A C 1
ATOM 777 O O . ILE A 1 99 ? -10.164 5.407 11.391 1.00 94.50 99 ILE A O 1
ATOM 781 N N . ILE A 1 100 ? -9.272 6.930 9.983 1.00 96.44 100 ILE A N 1
ATOM 782 C CA . ILE A 1 100 ? -8.133 6.133 9.552 1.00 96.44 100 ILE A CA 1
ATOM 783 C C . ILE A 1 100 ? -6.862 6.903 9.860 1.00 96.44 100 ILE A C 1
ATOM 785 O O . ILE A 1 100 ? -6.719 8.063 9.477 1.00 96.44 100 ILE A O 1
ATOM 789 N N . SER A 1 101 ? -5.931 6.254 10.543 1.00 96.25 101 SER A N 1
ATOM 790 C CA . SER A 1 101 ? -4.588 6.773 10.734 1.00 96.25 101 SER A CA 1
ATOM 791 C C . SER A 1 101 ? -3.603 5.984 9.892 1.00 96.25 101 SER A C 1
ATOM 793 O O . SER A 1 101 ? -3.726 4.767 9.754 1.00 96.25 101 SER A O 1
ATOM 795 N N . PHE A 1 102 ? -2.591 6.660 9.370 1.00 95.75 102 PHE A N 1
ATOM 796 C CA . PHE A 1 102 ? -1.442 5.991 8.783 1.00 95.75 102 PHE A CA 1
ATOM 797 C C . PHE A 1 102 ? -0.151 6.539 9.371 1.00 95.75 102 PHE A C 1
ATOM 799 O O . PHE A 1 102 ? -0.019 7.740 9.631 1.00 95.75 102 PHE A O 1
ATOM 806 N N . HIS A 1 103 ? 0.810 5.645 9.557 1.00 92.69 103 HIS A N 1
ATOM 807 C CA . HIS A 1 103 ? 2.134 5.970 10.056 1.00 92.69 103 HIS A CA 1
ATOM 808 C C . HIS A 1 103 ? 3.194 5.259 9.220 1.00 92.69 103 HIS A C 1
ATOM 810 O O . HIS A 1 103 ? 3.024 4.102 8.836 1.00 92.69 103 HIS A O 1
ATOM 816 N N . GLN A 1 104 ? 4.274 5.974 8.919 1.00 87.19 104 GLN A N 1
ATOM 817 C CA . GLN A 1 104 ? 5.358 5.501 8.067 1.00 87.19 104 GLN A CA 1
ATOM 818 C C . GLN A 1 104 ? 6.668 5.553 8.849 1.00 87.19 104 GLN A C 1
ATOM 820 O O . GLN A 1 104 ? 7.189 6.638 9.096 1.00 87.19 104 GLN A O 1
ATOM 825 N N . ASN A 1 105 ? 7.181 4.375 9.202 1.00 80.06 105 ASN A N 1
ATOM 826 C CA . ASN A 1 105 ? 8.535 4.176 9.724 1.00 80.06 105 ASN A CA 1
ATOM 827 C C . ASN A 1 105 ? 9.262 3.177 8.798 1.00 80.06 105 ASN A C 1
ATOM 829 O O . ASN A 1 105 ? 9.462 3.453 7.619 1.00 80.06 105 ASN A O 1
ATOM 833 N N . GLU A 1 106 ? 9.607 1.992 9.303 1.00 79.06 106 GLU A N 1
ATOM 834 C CA . GLU A 1 106 ? 10.138 0.867 8.517 1.00 79.06 106 GLU A CA 1
ATOM 835 C C . GLU A 1 106 ? 9.040 0.190 7.683 1.00 79.06 106 GLU A C 1
ATOM 837 O O . GLU A 1 106 ? 9.272 -0.292 6.577 1.00 79.06 106 GLU A O 1
ATOM 842 N N . THR A 1 107 ? 7.816 0.211 8.207 1.00 86.06 107 THR A N 1
ATOM 843 C CA . THR A 1 107 ? 6.609 -0.317 7.571 1.00 86.06 107 THR A CA 1
ATOM 844 C C . THR A 1 107 ? 5.571 0.785 7.442 1.00 86.06 107 THR A C 1
ATOM 846 O O . THR A 1 107 ? 5.498 1.674 8.298 1.00 86.06 107 THR A O 1
ATOM 849 N N . LEU A 1 108 ? 4.720 0.692 6.428 1.00 90.81 108 LEU A N 1
ATOM 850 C CA . LEU A 1 108 ? 3.484 1.456 6.359 1.00 90.81 108 LEU A CA 1
ATOM 851 C C . LEU A 1 108 ? 2.443 0.761 7.247 1.00 90.81 108 LEU A C 1
ATOM 853 O O . LEU A 1 108 ? 2.006 -0.345 6.943 1.00 90.81 108 LEU A O 1
ATOM 857 N N . SER A 1 109 ? 2.065 1.393 8.359 1.00 93.50 109 SER A N 1
ATOM 858 C CA . SER A 1 109 ? 0.974 0.936 9.231 1.00 93.50 109 SER A CA 1
ATOM 859 C C . SER A 1 109 ? -0.265 1.771 8.948 1.00 93.50 109 SER A C 1
ATOM 861 O O . SER A 1 109 ? -0.216 2.998 9.044 1.00 93.50 109 SER A O 1
ATOM 863 N N . ILE A 1 110 ? -1.372 1.113 8.614 1.00 95.94 110 ILE A N 1
ATOM 864 C CA . ILE A 1 110 ? -2.672 1.749 8.399 1.00 95.94 110 ILE A CA 1
ATOM 865 C C . ILE A 1 110 ? -3.633 1.171 9.427 1.00 95.94 110 ILE A C 1
ATOM 867 O O . ILE A 1 110 ? -3.837 -0.040 9.488 1.00 95.94 110 ILE A O 1
ATOM 871 N N . LYS A 1 111 ? -4.219 2.034 10.256 1.00 95.69 111 LYS A N 1
ATOM 872 C CA . LYS A 1 111 ? -5.173 1.649 11.295 1.00 95.69 111 LYS A CA 1
ATOM 873 C C . LYS A 1 111 ? -6.508 2.323 11.052 1.00 95.69 111 LYS A C 1
ATOM 875 O O . LYS A 1 111 ? -6.555 3.521 10.791 1.00 95.69 111 LYS A O 1
ATOM 880 N N . ALA A 1 112 ? -7.588 1.575 11.198 1.00 95.56 112 ALA A N 1
ATOM 881 C CA . ALA A 1 112 ? -8.941 2.094 11.101 1.00 95.56 112 ALA A CA 1
ATOM 882 C C . ALA A 1 112 ? -9.690 1.868 12.410 1.00 95.56 112 ALA A C 1
ATOM 884 O O . ALA A 1 112 ? -9.707 0.757 12.941 1.00 95.56 112 ALA A O 1
ATOM 885 N N . LEU A 1 113 ? -10.315 2.930 12.911 1.00 94.00 113 LEU A N 1
ATOM 886 C CA . LEU A 1 113 ? -11.183 2.883 14.079 1.00 94.00 113 LEU A CA 1
ATOM 887 C C . LEU A 1 113 ? -12.634 2.711 13.642 1.00 94.00 113 LEU A C 1
ATOM 889 O O . LEU A 1 113 ? -13.157 3.517 12.869 1.00 94.00 113 LEU A O 1
ATOM 893 N N . GLN A 1 114 ? -13.291 1.693 14.184 1.00 92.75 114 GLN A N 1
ATOM 894 C CA . GLN A 1 114 ? -14.718 1.465 14.008 1.00 92.75 114 GLN A CA 1
ATOM 895 C C . GLN A 1 114 ? -15.338 1.055 15.347 1.00 92.75 114 GLN A C 1
ATOM 897 O O . GLN A 1 114 ? -15.217 -0.095 15.784 1.00 92.75 114 GLN A O 1
ATOM 902 N N . GLY A 1 115 ? -16.002 1.996 16.022 1.00 88.88 115 GLY A N 1
ATOM 903 C CA . GLY A 1 115 ? -16.513 1.795 17.373 1.00 88.88 115 GLY A CA 1
ATOM 904 C C . GLY A 1 115 ? -15.400 1.415 18.353 1.00 88.88 115 GLY A C 1
ATOM 905 O O . GLY A 1 115 ? -14.525 2.218 18.653 1.00 88.88 115 GLY A O 1
ATOM 906 N N . ASN A 1 116 ? -15.434 0.176 18.852 1.00 89.56 116 ASN A N 1
ATOM 907 C CA . ASN A 1 116 ? -14.436 -0.361 19.787 1.00 89.56 116 ASN A CA 1
ATOM 908 C C . ASN A 1 116 ? -13.450 -1.348 19.130 1.00 89.56 116 ASN A C 1
ATOM 910 O O . ASN A 1 116 ? -12.788 -2.121 19.825 1.00 89.56 116 ASN A O 1
ATOM 914 N N . ILE A 1 117 ? -13.404 -1.387 17.797 1.00 91.38 117 ILE A N 1
ATOM 915 C CA . ILE A 1 117 ? -12.525 -2.272 17.032 1.00 91.38 117 ILE A CA 1
ATOM 916 C C . ILE A 1 117 ? -11.510 -1.424 16.274 1.00 91.38 117 ILE A C 1
ATOM 918 O O . ILE A 1 117 ? -11.851 -0.404 15.672 1.00 91.38 117 ILE A O 1
ATOM 922 N N . ILE A 1 118 ? -10.259 -1.869 16.307 1.00 93.50 118 ILE A N 1
ATOM 923 C CA . ILE A 1 118 ? -9.161 -1.312 15.529 1.00 93.50 118 ILE A CA 1
ATOM 924 C C . ILE A 1 118 ? -8.733 -2.371 14.528 1.00 93.50 118 ILE A C 1
ATOM 926 O O . ILE A 1 118 ? -8.203 -3.412 14.920 1.00 93.50 118 ILE A O 1
ATOM 930 N N . TYR A 1 119 ? -8.916 -2.081 13.250 1.00 95.50 119 TYR A N 1
ATOM 931 C CA . TYR A 1 119 ? -8.313 -2.862 12.178 1.00 95.50 119 TYR A CA 1
ATOM 932 C C . TYR A 1 119 ? -6.933 -2.296 11.882 1.00 95.50 119 TYR A C 1
ATOM 934 O O . TYR A 1 119 ? -6.763 -1.079 11.847 1.00 95.50 119 TYR A O 1
ATOM 942 N N . GLU A 1 120 ? -5.944 -3.155 11.679 1.00 95.50 120 GLU A N 1
ATOM 943 C CA . GLU A 1 120 ? -4.590 -2.753 11.320 1.00 95.50 120 GLU A CA 1
ATOM 944 C C . GLU A 1 120 ? -4.086 -3.559 10.129 1.00 95.50 120 GLU A C 1
ATOM 946 O O . GLU A 1 120 ? -4.012 -4.783 10.199 1.00 95.50 120 GLU A O 1
ATOM 951 N N . TYR A 1 121 ? -3.672 -2.851 9.083 1.00 96.25 121 TYR A N 1
ATOM 952 C CA . TYR A 1 121 ? -2.901 -3.381 7.967 1.00 96.25 121 TYR A CA 1
ATOM 953 C C . TYR A 1 121 ? -1.453 -2.896 8.067 1.00 96.25 121 TYR A C 1
ATOM 955 O O . TYR A 1 121 ? -1.190 -1.761 8.486 1.00 96.25 121 TYR A O 1
ATOM 963 N N . ARG A 1 122 ? -0.503 -3.758 7.705 1.00 93.31 122 ARG A N 1
ATOM 964 C CA . ARG A 1 122 ? 0.928 -3.443 7.698 1.00 93.31 122 ARG A CA 1
ATOM 965 C C . ARG A 1 122 ? 1.553 -3.897 6.393 1.00 93.31 122 ARG A C 1
ATOM 967 O O . ARG A 1 122 ? 1.430 -5.059 6.041 1.00 93.31 122 ARG A O 1
ATOM 974 N N . GLU A 1 123 ? 2.301 -2.999 5.769 1.00 90.19 123 GLU A N 1
ATOM 975 C CA . GLU A 1 123 ? 3.056 -3.274 4.549 1.00 90.19 123 GLU A CA 1
ATOM 976 C C . GLU A 1 123 ? 4.528 -2.908 4.732 1.00 90.19 123 GLU A C 1
ATOM 978 O O . GLU A 1 123 ? 4.853 -1.896 5.366 1.00 90.19 123 GLU A O 1
ATOM 983 N N . LEU A 1 124 ? 5.430 -3.712 4.171 1.00 84.88 124 LEU A N 1
ATOM 984 C CA . LEU A 1 124 ? 6.856 -3.389 4.165 1.00 84.88 124 LEU A CA 1
ATOM 985 C C . LEU A 1 124 ? 7.125 -2.293 3.133 1.00 84.88 124 LEU A C 1
ATOM 987 O O . LEU A 1 124 ? 6.636 -2.349 2.009 1.00 84.88 124 LEU A O 1
ATOM 991 N N . ILE A 1 125 ? 7.934 -1.298 3.492 1.00 82.94 125 ILE A N 1
ATOM 992 C CA . ILE A 1 125 ? 8.365 -0.287 2.523 1.00 82.94 125 ILE A CA 1
ATOM 993 C C . ILE A 1 125 ? 9.618 -0.824 1.836 1.00 82.94 125 ILE A C 1
ATOM 995 O O . ILE A 1 125 ? 10.623 -1.029 2.524 1.00 82.94 125 ILE A O 1
ATOM 999 N N . PRO A 1 126 ? 9.597 -1.045 0.509 1.00 75.06 126 PRO A N 1
ATOM 1000 C CA . PRO A 1 126 ? 10.743 -1.597 -0.195 1.00 75.06 126 PRO A CA 1
ATOM 1001 C C . PRO A 1 126 ? 11.995 -0.744 0.021 1.00 75.06 126 PRO A C 1
ATOM 1003 O O . PRO A 1 126 ? 11.979 0.481 -0.131 1.00 75.06 126 PRO A O 1
ATOM 1006 N N . ILE A 1 127 ? 13.097 -1.408 0.363 1.00 75.19 127 ILE A N 1
ATOM 1007 C CA . ILE A 1 127 ? 14.420 -0.792 0.438 1.00 75.19 127 ILE A CA 1
ATOM 1008 C C . ILE A 1 127 ? 15.156 -1.179 -0.834 1.00 75.19 127 ILE A C 1
ATOM 1010 O O . ILE A 1 127 ? 15.453 -2.351 -1.062 1.00 75.19 127 ILE A O 1
ATOM 1014 N N . ARG A 1 128 ? 15.473 -0.190 -1.665 1.00 73.19 128 ARG A N 1
ATOM 1015 C CA . ARG A 1 128 ? 16.301 -0.404 -2.846 1.00 73.19 128 ARG A CA 1
ATOM 1016 C C . ARG A 1 128 ? 17.764 -0.353 -2.428 1.00 73.19 128 ARG A C 1
ATOM 1018 O O . ARG A 1 128 ? 18.212 0.637 -1.853 1.00 73.19 128 ARG A O 1
ATOM 1025 N N . VAL A 1 129 ? 18.509 -1.415 -2.709 1.00 80.06 129 VAL A N 1
ATOM 1026 C CA . VAL A 1 129 ? 19.958 -1.458 -2.488 1.00 80.06 129 VAL A CA 1
ATOM 1027 C C . VAL A 1 129 ? 20.648 -1.328 -3.837 1.00 80.06 129 VAL A C 1
ATOM 1029 O O . VAL A 1 129 ? 20.466 -2.172 -4.708 1.00 80.06 129 VAL A O 1
ATOM 1032 N N . GLU A 1 130 ? 21.427 -0.267 -4.021 1.00 81.69 130 GLU A N 1
ATOM 1033 C CA . GLU A 1 130 ? 22.213 -0.052 -5.235 1.00 81.69 130 GLU A CA 1
ATOM 1034 C C . G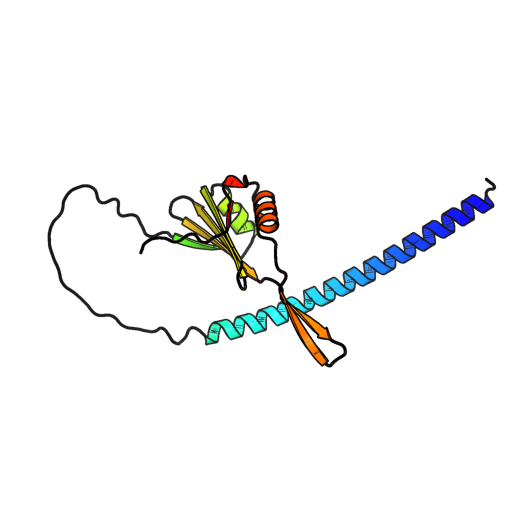LU A 1 130 ? 23.700 -0.182 -4.940 1.00 81.69 130 GLU A C 1
ATOM 1036 O O . GLU A 1 130 ? 24.234 0.471 -4.043 1.00 81.69 130 GLU A O 1
ATOM 1041 N N . ASN A 1 131 ? 24.387 -1.011 -5.722 1.00 87.50 131 ASN A N 1
ATOM 1042 C CA . ASN A 1 131 ? 25.834 -1.133 -5.646 1.00 87.50 131 ASN A CA 1
ATOM 1043 C C . ASN A 1 131 ? 26.477 -0.097 -6.565 1.00 87.50 131 ASN A C 1
ATOM 1045 O O . ASN A 1 131 ? 26.358 -0.156 -7.790 1.00 87.50 131 ASN A O 1
ATOM 1049 N N . MET A 1 132 ? 27.169 0.865 -5.965 1.00 84.12 132 MET A N 1
ATOM 1050 C CA . MET A 1 132 ? 27.885 1.899 -6.698 1.00 84.12 132 MET A CA 1
ATOM 1051 C C . MET A 1 132 ? 29.137 1.316 -7.358 1.00 84.12 132 MET A C 1
ATOM 1053 O O . MET A 1 132 ? 29.746 0.370 -6.860 1.00 84.12 132 MET A O 1
ATOM 1057 N N . ARG A 1 133 ? 29.604 1.954 -8.438 1.00 85.31 133 ARG A N 1
ATOM 1058 C CA . ARG A 1 133 ? 30.838 1.554 -9.147 1.00 85.31 133 ARG A CA 1
ATOM 1059 C C . ARG A 1 133 ? 32.094 1.543 -8.261 1.00 85.31 133 ARG A C 1
ATOM 1061 O O . ARG A 1 133 ? 33.062 0.880 -8.603 1.00 85.31 133 ARG A O 1
ATOM 1068 N N . CYS A 1 134 ? 32.084 2.261 -7.137 1.00 80.12 134 CYS A N 1
ATOM 1069 C CA . CYS A 1 134 ? 33.165 2.274 -6.149 1.00 80.12 134 CYS A CA 1
ATOM 1070 C C . CYS A 1 134 ? 33.102 1.122 -5.125 1.00 80.12 134 CYS A C 1
ATOM 1072 O O . CYS A 1 134 ? 33.910 1.103 -4.202 1.00 80.12 134 CYS A O 1
ATOM 1074 N N . GLY A 1 135 ? 32.151 0.189 -5.254 1.00 81.94 135 GLY A N 1
ATOM 1075 C CA . GLY A 1 135 ? 31.982 -0.942 -4.334 1.00 81.94 135 GLY A CA 1
ATOM 1076 C C . GLY A 1 135 ? 31.188 -0.623 -3.060 1.00 81.94 135 GLY A C 1
ATOM 1077 O O . GLY A 1 135 ? 31.068 -1.479 -2.192 1.00 81.94 135 GLY A O 1
ATOM 1078 N N . ILE A 1 136 ? 30.633 0.587 -2.938 1.00 86.44 136 ILE A N 1
ATOM 1079 C CA . ILE A 1 136 ? 29.775 0.990 -1.814 1.00 86.44 136 ILE A CA 1
ATOM 1080 C C . ILE A 1 136 ? 28.318 0.645 -2.140 1.00 86.44 136 ILE A C 1
ATOM 1082 O O . ILE A 1 136 ? 27.791 1.094 -3.159 1.00 86.44 136 ILE A O 1
ATOM 1086 N N . SER A 1 137 ? 27.649 -0.100 -1.262 1.00 80.75 137 SER A N 1
ATOM 1087 C CA . SER A 1 137 ? 26.204 -0.332 -1.344 1.00 80.75 137 SER A CA 1
ATOM 1088 C C . SER A 1 137 ? 25.438 0.822 -0.695 1.00 80.75 137 SER A C 1
ATOM 1090 O O . SER A 1 137 ? 25.598 1.096 0.495 1.00 80.75 137 SER A O 1
ATOM 1092 N N . VAL A 1 138 ? 24.580 1.488 -1.462 1.00 83.19 138 VAL A N 1
ATOM 1093 C CA . VAL A 1 138 ? 23.690 2.550 -0.985 1.00 83.19 138 VAL A CA 1
ATOM 1094 C C . VAL A 1 138 ? 22.299 1.963 -0.785 1.00 83.19 138 VAL A C 1
ATOM 1096 O O . VAL A 1 138 ? 21.715 1.402 -1.709 1.00 83.19 138 VAL A O 1
ATOM 1099 N N . ARG A 1 139 ? 21.757 2.093 0.429 1.00 75.81 139 ARG A N 1
ATOM 1100 C CA . ARG A 1 139 ? 20.366 1.740 0.735 1.00 75.81 139 ARG A CA 1
ATOM 1101 C C . ARG A 1 139 ? 19.504 2.987 0.587 1.00 75.81 139 ARG A C 1
ATOM 1103 O O . ARG A 1 139 ? 19.687 3.947 1.329 1.00 75.81 139 ARG A O 1
ATOM 1110 N N . SER A 1 140 ? 18.581 2.967 -0.363 1.00 71.38 140 SER A N 1
ATOM 1111 C CA . SER A 1 140 ? 17.583 4.010 -0.570 1.00 71.38 140 SER A CA 1
ATOM 1112 C C . SER A 1 140 ? 16.216 3.459 -0.187 1.00 71.38 140 SER A C 1
ATOM 1114 O O . SER A 1 140 ? 15.693 2.552 -0.837 1.00 71.38 140 SER A O 1
ATOM 1116 N N . GLN A 1 141 ? 15.644 3.981 0.894 1.00 69.06 141 GLN A N 1
ATOM 1117 C CA . GLN A 1 141 ? 14.246 3.730 1.219 1.00 69.06 141 GLN A CA 1
ATOM 1118 C C . GLN A 1 141 ? 13.401 4.717 0.415 1.00 69.06 141 GLN A C 1
ATOM 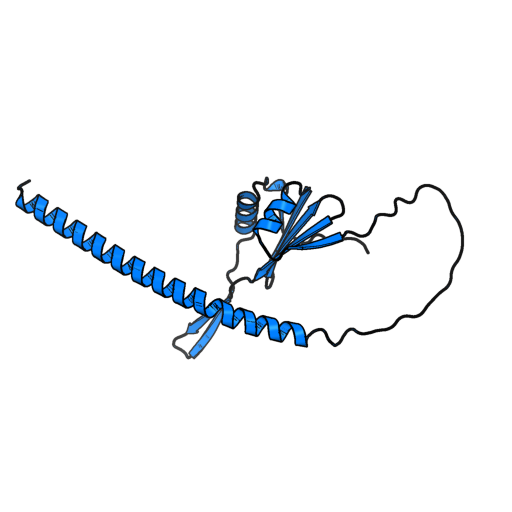1120 O O . GLN A 1 141 ? 13.692 5.915 0.403 1.00 69.06 141 GLN A O 1
ATOM 1125 N N . THR A 1 142 ? 12.351 4.239 -0.252 1.00 67.81 142 THR A N 1
ATOM 1126 C CA . THR A 1 142 ? 11.383 5.138 -0.888 1.00 67.81 142 THR A CA 1
ATOM 1127 C C . THR A 1 142 ? 10.748 6.032 0.171 1.00 67.81 142 THR A C 1
ATOM 1129 O O . THR A 1 142 ? 9.940 5.580 0.983 1.00 67.81 142 THR A O 1
ATOM 1132 N N . PHE A 1 143 ? 11.124 7.311 0.168 1.00 70.31 143 PHE A N 1
ATOM 1133 C CA . PHE A 1 143 ? 10.440 8.331 0.947 1.00 70.31 143 PHE A CA 1
ATOM 1134 C C . PHE A 1 143 ? 9.097 8.599 0.271 1.00 70.31 143 PHE A C 1
ATOM 1136 O O . PHE A 1 143 ? 9.049 9.164 -0.822 1.00 70.31 143 PHE A O 1
ATOM 1143 N N . LEU A 1 144 ? 8.010 8.145 0.891 1.00 78.00 144 LEU A N 1
ATOM 1144 C CA . LEU A 1 144 ? 6.674 8.430 0.384 1.00 78.00 144 LEU A CA 1
ATOM 1145 C C . LEU A 1 144 ? 6.245 9.777 0.960 1.00 78.00 144 LEU A C 1
ATOM 1147 O O . LEU A 1 144 ? 6.237 9.960 2.177 1.00 78.00 144 LEU A O 1
ATOM 1151 N N . ASP A 1 145 ? 5.902 10.729 0.093 1.00 87.62 145 ASP A N 1
ATOM 1152 C CA . ASP A 1 145 ? 5.299 11.982 0.537 1.00 87.62 145 ASP A CA 1
ATOM 1153 C C . ASP A 1 145 ? 3.991 11.659 1.287 1.00 87.62 145 ASP A C 1
ATOM 1155 O O . ASP A 1 145 ? 3.087 11.055 0.699 1.00 87.62 145 ASP A O 1
ATOM 1159 N N . PRO A 1 146 ? 3.841 12.050 2.567 1.00 90.69 146 PRO A N 1
ATOM 1160 C CA . PRO A 1 146 ? 2.632 11.764 3.329 1.00 90.69 146 PRO A CA 1
ATOM 1161 C C . PRO A 1 146 ? 1.347 12.278 2.669 1.00 90.69 146 PRO A C 1
ATOM 1163 O O . PRO A 1 146 ? 0.288 11.686 2.876 1.00 90.69 146 PRO A O 1
ATOM 1166 N N . ALA A 1 147 ? 1.415 13.358 1.882 1.00 92.69 147 ALA A N 1
ATOM 1167 C CA . ALA A 1 147 ? 0.257 13.860 1.143 1.00 92.69 147 ALA A CA 1
ATOM 1168 C C . ALA A 1 147 ? -0.131 12.937 -0.026 1.00 92.69 147 ALA A C 1
ATOM 1170 O O . ALA A 1 147 ? -1.315 12.780 -0.325 1.00 92.69 147 ALA A O 1
ATOM 1171 N N . GLU A 1 148 ? 0.842 12.296 -0.676 1.00 91.50 148 GLU A N 1
ATOM 1172 C CA . GLU A 1 148 ? 0.591 11.266 -1.687 1.00 91.50 148 GLU A CA 1
ATOM 1173 C C . GLU A 1 148 ? 0.027 9.995 -1.043 1.00 91.50 148 GLU A C 1
ATOM 1175 O O . GLU A 1 148 ? -1.008 9.502 -1.483 1.00 91.50 148 GLU A O 1
ATOM 1180 N N . VAL A 1 149 ? 0.623 9.521 0.059 1.00 91.94 149 VAL A N 1
ATOM 1181 C CA . VAL A 1 149 ? 0.118 8.349 0.804 1.00 91.94 149 VAL A CA 1
ATOM 1182 C C . VAL A 1 149 ? -1.336 8.562 1.216 1.00 91.94 149 VAL A C 1
ATOM 1184 O O . VAL A 1 149 ? -2.187 7.706 0.984 1.00 91.94 149 VAL A O 1
ATOM 1187 N N . LYS A 1 150 ? -1.646 9.738 1.767 1.00 94.75 150 LYS A N 1
ATOM 1188 C CA . LYS A 1 150 ? -3.007 10.111 2.148 1.00 94.75 150 LYS A CA 1
ATOM 1189 C C . LYS A 1 150 ? -3.980 10.051 0.963 1.00 94.75 150 LYS A C 1
ATOM 1191 O O . LYS A 1 150 ? -5.068 9.496 1.113 1.00 94.75 150 LYS A O 1
ATOM 1196 N N . ARG A 1 151 ? -3.589 10.576 -0.205 1.00 94.56 151 ARG A N 1
ATOM 1197 C CA . ARG A 1 151 ? -4.396 10.538 -1.439 1.00 94.56 151 ARG A CA 1
ATOM 1198 C C . ARG A 1 151 ? -4.609 9.118 -1.958 1.00 94.56 151 ARG A C 1
ATOM 1200 O O . ARG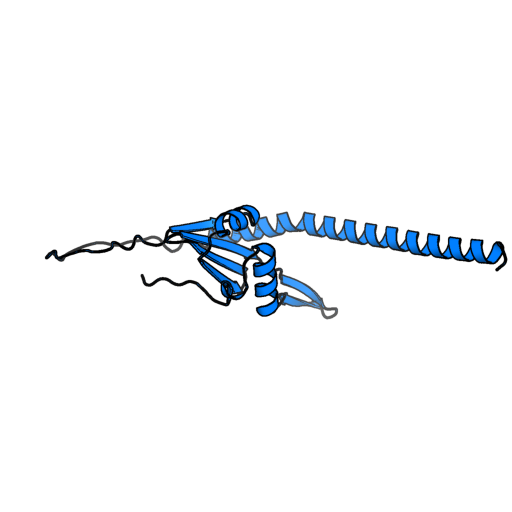 A 1 151 ? -5.721 8.788 -2.368 1.00 94.56 151 ARG A O 1
ATOM 1207 N N . ILE A 1 152 ? -3.576 8.276 -1.918 1.00 93.50 152 ILE A N 1
ATOM 1208 C CA . ILE A 1 152 ? -3.665 6.863 -2.316 1.00 93.50 152 ILE A CA 1
ATOM 1209 C C . ILE A 1 152 ? -4.638 6.119 -1.399 1.00 93.50 152 ILE A C 1
ATOM 1211 O O . ILE A 1 152 ? -5.554 5.471 -1.895 1.00 93.50 152 ILE A O 1
ATOM 1215 N N . ILE A 1 153 ? -4.506 6.271 -0.076 1.00 94.19 153 ILE A N 1
ATOM 1216 C CA . ILE A 1 153 ? -5.413 5.642 0.898 1.00 94.19 153 ILE A CA 1
ATOM 1217 C C . ILE A 1 153 ? -6.854 6.126 0.686 1.00 94.19 153 ILE A C 1
ATOM 1219 O O . ILE A 1 153 ? -7.774 5.314 0.660 1.00 94.19 153 ILE A O 1
ATOM 1223 N N . ALA A 1 154 ? -7.064 7.432 0.490 1.00 94.50 154 ALA A N 1
ATOM 1224 C CA . ALA A 1 154 ? -8.391 7.995 0.226 1.00 94.50 154 ALA A CA 1
ATOM 1225 C C . ALA A 1 154 ? -9.046 7.363 -1.008 1.00 94.50 154 ALA A C 1
ATOM 1227 O O . ALA A 1 154 ? -10.216 6.977 -0.966 1.00 94.50 154 ALA A O 1
ATOM 1228 N N . ARG A 1 155 ? -8.270 7.213 -2.088 1.00 94.81 155 ARG A N 1
ATOM 1229 C CA . ARG A 1 155 ? -8.721 6.600 -3.338 1.00 94.81 155 ARG A CA 1
ATOM 1230 C C . ARG A 1 155 ? -9.025 5.113 -3.171 1.00 94.81 155 ARG A C 1
ATOM 1232 O O . ARG A 1 155 ? -10.105 4.681 -3.552 1.00 94.81 155 ARG A O 1
ATOM 1239 N N . GLU A 1 156 ? -8.098 4.350 -2.598 1.00 94.56 156 GLU A N 1
ATOM 1240 C CA . GLU A 1 156 ? -8.225 2.895 -2.440 1.00 94.56 156 GLU A CA 1
ATOM 1241 C C . GLU A 1 156 ? -9.380 2.496 -1.523 1.00 94.56 156 GLU A C 1
ATOM 1243 O O . GLU A 1 156 ? -10.062 1.502 -1.774 1.00 94.56 156 GLU A O 1
ATOM 1248 N N . LEU A 1 157 ? -9.603 3.265 -0.455 1.00 92.50 157 LEU A N 1
ATOM 1249 C CA . LEU A 1 157 ? -10.662 2.993 0.516 1.00 92.50 157 LEU A CA 1
ATOM 1250 C C . LEU A 1 157 ? -11.990 3.660 0.147 1.00 92.50 157 LEU A C 1
ATOM 1252 O O . LEU A 1 157 ? -12.991 3.429 0.822 1.00 92.50 157 LEU A O 1
ATOM 1256 N N . ASN A 1 158 ? -12.006 4.485 -0.905 1.00 92.44 158 ASN A N 1
ATOM 1257 C CA . ASN A 1 158 ? -13.142 5.319 -1.285 1.00 92.44 158 ASN A CA 1
ATOM 1258 C C . ASN A 1 158 ? -13.668 6.158 -0.099 1.00 92.44 158 ASN A C 1
ATOM 1260 O O . ASN A 1 158 ? -14.866 6.201 0.193 1.00 92.44 158 ASN A O 1
ATOM 1264 N N . LEU A 1 159 ? -12.744 6.796 0.625 1.00 91.06 159 LEU A N 1
ATOM 1265 C CA . LEU A 1 159 ? -13.027 7.606 1.809 1.00 91.06 159 LEU A CA 1
ATOM 1266 C C . LEU A 1 159 ? -12.588 9.054 1.595 1.00 91.06 159 LEU A C 1
ATOM 1268 O O . LEU A 1 159 ? -11.589 9.311 0.925 1.00 91.06 159 LEU A O 1
ATOM 1272 N N . PRO A 1 160 ? -13.293 10.026 2.195 1.00 92.56 160 PRO A N 1
ATOM 1273 C CA . PRO A 1 160 ? -12.892 11.416 2.094 1.00 92.56 160 PRO A CA 1
ATOM 1274 C C . PRO A 1 160 ? -11.611 11.666 2.906 1.00 92.56 160 PRO A C 1
ATOM 1276 O O . PRO A 1 160 ? -11.437 11.164 4.018 1.00 92.56 160 PRO A O 1
ATOM 1279 N N . GLU A 1 161 ? -10.715 12.489 2.363 1.00 92.31 161 GLU A N 1
ATOM 1280 C CA . GLU A 1 161 ? -9.396 12.770 2.947 1.00 92.31 161 GLU A CA 1
ATOM 1281 C C . GLU A 1 161 ? -9.439 13.348 4.370 1.00 92.31 161 GLU A C 1
ATOM 1283 O O . GLU A 1 161 ? -8.482 13.211 5.131 1.00 92.31 161 GLU A O 1
ATOM 1288 N N . ASN A 1 162 ? -10.533 13.996 4.770 1.00 92.88 162 ASN A N 1
ATOM 1289 C CA . ASN A 1 162 ? -10.694 14.532 6.123 1.00 92.88 162 ASN A CA 1
ATOM 1290 C C . ASN A 1 162 ? -10.833 13.440 7.199 1.00 92.88 162 ASN A C 1
ATOM 1292 O O . ASN A 1 162 ? -10.610 13.728 8.371 1.00 92.88 162 ASN A O 1
ATOM 1296 N N . LYS A 1 163 ? -11.167 12.201 6.817 1.00 94.38 163 LYS A N 1
ATOM 1297 C CA . LYS A 1 163 ? -11.168 11.040 7.721 1.00 94.38 163 LYS A CA 1
ATOM 1298 C C . LYS A 1 163 ? -9.792 10.398 7.889 1.00 94.38 163 LYS A C 1
ATOM 1300 O O . LYS A 1 163 ? -9.644 9.509 8.724 1.00 94.38 163 LYS A O 1
ATOM 1305 N N . ILE A 1 164 ? -8.807 10.817 7.093 1.00 96.00 164 ILE A N 1
ATOM 1306 C CA . ILE A 1 164 ? -7.480 10.207 7.052 1.00 96.00 164 ILE A CA 1
ATOM 1307 C C . ILE A 1 164 ? -6.463 11.158 7.675 1.00 96.00 164 ILE A C 1
ATOM 1309 O O . ILE A 1 164 ? -6.264 12.290 7.214 1.00 96.00 164 ILE A O 1
ATOM 1313 N N . ILE A 1 165 ? -5.787 10.676 8.712 1.00 95.50 165 ILE A N 1
ATOM 1314 C CA . ILE A 1 165 ? -4.785 11.428 9.465 1.00 95.50 165 ILE A CA 1
ATOM 1315 C C . ILE A 1 165 ? -3.418 10.749 9.379 1.00 95.50 165 ILE A C 1
ATOM 1317 O O . ILE A 1 165 ? -3.309 9.525 9.404 1.00 95.50 165 ILE A O 1
ATOM 1321 N N . LYS A 1 166 ? -2.360 11.559 9.308 1.00 94.38 166 LYS A N 1
ATOM 1322 C CA . LYS A 1 166 ? -0.993 11.080 9.516 1.00 94.38 166 LYS A CA 1
ATOM 1323 C C . LYS A 1 166 ? -0.744 11.017 11.020 1.00 94.38 166 LYS A C 1
ATOM 1325 O O . LYS A 1 166 ? -0.821 12.048 11.686 1.00 94.38 166 LYS A O 1
ATOM 1330 N N . GLY A 1 167 ? -0.445 9.837 11.541 1.00 90.88 167 GLY A N 1
ATOM 1331 C CA . GLY A 1 167 ? -0.190 9.616 12.959 1.00 90.88 167 GLY A CA 1
ATOM 1332 C C . GLY A 1 167 ? -0.659 8.244 13.423 1.00 90.88 167 GLY A C 1
ATOM 1333 O O . GLY A 1 167 ? -1.032 7.384 12.625 1.00 90.88 167 GLY A O 1
ATOM 1334 N N . GLU A 1 168 ? -0.659 8.052 14.736 1.00 87.44 168 GLU A N 1
ATOM 1335 C CA . GLU A 1 168 ? -1.071 6.800 15.359 1.00 87.44 168 GLU A CA 1
ATOM 1336 C C . GLU A 1 168 ? -2.293 6.997 16.248 1.00 87.44 168 GLU A C 1
ATOM 1338 O O . GLU A 1 168 ? -2.382 7.957 17.011 1.00 87.44 168 GLU A O 1
ATOM 1343 N N . ILE A 1 169 ? -3.219 6.041 16.191 1.00 85.75 169 ILE A N 1
ATOM 1344 C CA . ILE A 1 169 ? -4.296 5.936 17.174 1.00 85.75 169 ILE A CA 1
ATOM 1345 C C . ILE A 1 169 ? -3.705 5.322 18.448 1.00 85.75 169 ILE A C 1
ATOM 1347 O O . ILE A 1 169 ? -3.255 4.172 18.438 1.00 85.75 169 ILE A O 1
ATOM 1351 N N . GLN A 1 170 ? -3.714 6.094 19.533 1.00 80.38 170 GLN A N 1
ATOM 1352 C CA . GLN A 1 170 ? -3.321 5.659 20.872 1.00 80.38 170 GLN A CA 1
ATOM 1353 C C . GLN A 1 170 ? -4.535 5.690 21.803 1.00 80.38 170 GLN A C 1
ATOM 1355 O O . GLN A 1 170 ? -5.377 6.579 21.700 1.00 80.38 170 GLN A O 1
ATOM 1360 N N . PHE A 1 171 ? -4.610 4.729 22.723 1.00 71.00 171 PHE A N 1
ATOM 1361 C CA . PHE A 1 171 ? -5.636 4.688 23.762 1.00 71.00 171 PHE A CA 1
ATOM 1362 C C . PHE A 1 171 ? -4.968 4.798 25.125 1.00 71.00 171 PHE A C 1
ATOM 1364 O O . PHE A 1 171 ? -3.913 4.201 25.354 1.00 71.00 171 PHE A O 1
ATOM 1371 N N . SER A 1 172 ? -5.591 5.559 26.022 1.00 66.56 172 SER A N 1
ATOM 1372 C CA . SER A 1 172 ? -5.229 5.565 27.435 1.00 66.56 172 SER A CA 1
ATOM 1373 C C . SER A 1 172 ? -5.426 4.157 27.998 1.00 66.56 172 SER A C 1
ATOM 1375 O O . SER A 1 172 ? -6.514 3.594 27.855 1.00 66.56 172 SER A O 1
ATOM 1377 N N . LYS A 1 173 ? -4.357 3.596 28.571 1.00 57.09 173 LYS A N 1
ATOM 1378 C CA . LYS A 1 173 ? -4.398 2.344 29.335 1.00 57.09 173 LYS A CA 1
ATOM 1379 C C . LYS A 1 173 ? -5.145 2.531 30.648 1.00 57.09 173 LYS A C 1
ATOM 1381 O O . LYS A 1 173 ? -5.051 3.646 31.206 1.00 57.09 173 LYS A O 1
#

Foldseek 3Di:
DDVVVVVVVVVVVVVVVVVVVVVVVVVVVVVVVVVVCVVVVVVVVVVVVVVPPPPDDDDDDDDDDDDDDDDDDPPLPAAAEAEDADPVVLLVVQLQFQAWEWEDDQWIWIWTDDPRYIYIYIGGQDWDWDQDPVRDIDTDGPDDDVVNVLVVCCVSSVHDSVRYYYDDDDDDD

Secondary structure (DSSP, 8-state):
--HHHHHHHHHHHHHHHHHHHHHHHHHHHHHHHHHHHHHHHHHHHHHHHHTTSTT---------------S-----PPPEEEEESSHHHHHHHGGG-SEEEEEESSEEEEEEEETTEEEEEEEEPPEEEEE-TTSPEEEEE----HHHHHHHHHHHHT--GGGEEES------

pLDDT: mean 80.44, std 18.22, range [32.72, 97.06]

Radius of gyration: 26.75 Å; chains: 1; bounding box: 57×31×103 Å

Sequence (173 aa):
MSDSEKMNALDFVINVLREHEKNLDILISKLEEIVSELPVAIREISEIREKSKEEEKAPAPAPAAMICESKGERISKAPVKIICDDWGDFKEACRRAEIISFHQNETLSIKALQGNIIYEYRELIPIRVENMRCGISVRSQTFLDPAEVKRIIARELNLPENKIIKGEIQFSK